Protein AF-A0A962B2A4-F1 (afdb_monomer)

Mean predicted aligned error: 11.02 Å

Sequence (130 aa):
GQNVRLASQLTGWDIDILTEEEESVRRQKEFSERSQLLMEALDVDEVIAQLLATEGFTSVEEVAYVEVDEIAGIEGFGEEMATELQTRAREFLERKEAELDQKRRDLGVSDELSKVPGISKAMLVTLGEQ

pLDDT: mean 80.17, std 13.68, range [52.62, 94.12]

Secondary structure (DSSP, 8-state):
--HHHHHHHHH--------HHHHHHHHHHHHHHHHHHHHHHHT--HHHHHHHHHHT--SHHHHHHS-HHHHHTSTT--HHHHHHHHHHHHHHHHHHHHHHHHHHHHTT--TTGGGSTT--HHHHHHHHT-

Foldseek 3Di:
DPVQVVVCVVPVDNDDDDDPVRVVVVVVVLLVVQLVQLCVQQVDDSVLSSQCVVLPDNDLVCLQPPDLVSSCVGVPRHSVNSVSSNVSSVVSVVVVQVVLVVLLVVLVQDPVVVVDPPQDSNNSSVVSVD

Nearest PDB structures (foldseek):
  5lm9-assembly1_A  TM=7.427E-01  e=1.116E-04  Escherichia coli K-12
  1u9l-assembly1_A  TM=9.483E-01  e=2.998E-03  Escherichia coli
  6gov-assembly1_A  TM=7.134E-01  e=9.187E-04  Escherichia coli O157:H7
  1wcl-assembly1_A  TM=8.133E-01  e=7.185E-03  Escherichia coli
  3m6k-assembly2_B  TM=4.751E-01  e=3.578E-01  Methanopyrus kandleri AV19

Solvent-accessible surface area (backbone atoms only — not comparable to full-atom values): 7333 Å² total; per-residue (Å²): 135,63,69,63,61,56,50,28,72,75,69,76,47,89,78,83,84,69,52,75,67,57,50,51,54,48,52,54,50,53,49,52,53,31,16,49,51,44,17,69,53,50,73,50,56,70,68,60,17,44,49,44,36,69,79,61,48,75,48,57,65,53,58,39,69,51,62,54,65,67,47,24,66,39,92,93,45,36,64,67,58,25,50,50,50,24,49,38,22,43,54,40,51,53,51,54,50,50,51,37,53,48,49,22,55,75,48,66,48,58,76,69,60,71,69,40,90,91,55,51,62,70,58,49,34,61,61,42,75,108

Radius of gyration: 20.08 Å; Cα contacts (8 Å, |Δi|>4): 107; chains: 1; bounding box: 38×46×51 Å

Structure (mmCIF, N/CA/C/O backbone):
data_AF-A0A962B2A4-F1
#
_entry.id   AF-A0A962B2A4-F1
#
loop_
_atom_site.group_PDB
_atom_site.id
_atom_site.type_symbol
_atom_si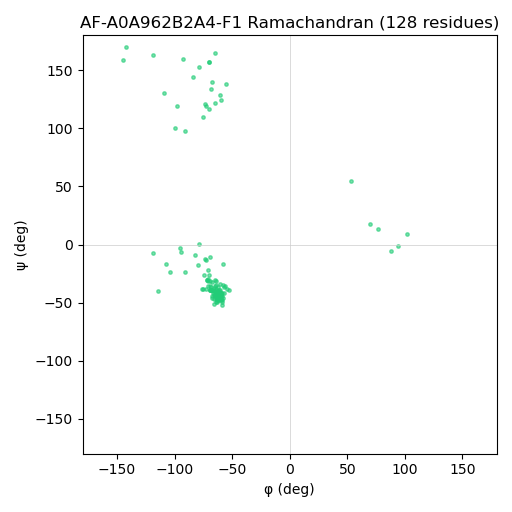te.label_atom_id
_atom_site.label_alt_id
_atom_site.label_comp_id
_atom_site.label_asym_id
_atom_site.label_entity_id
_atom_site.label_seq_id
_atom_site.pdbx_PDB_ins_code
_atom_site.Cartn_x
_atom_site.Cartn_y
_atom_site.Cartn_z
_atom_site.occupancy
_atom_site.B_iso_or_equiv
_atom_site.auth_seq_id
_atom_site.auth_comp_id
_atom_site.auth_asym_id
_atom_site.auth_atom_id
_atom_site.pdbx_PDB_model_num
ATOM 1 N N . GLY A 1 1 ? -5.601 27.975 -27.030 1.00 54.03 1 GLY A N 1
ATOM 2 C CA . GLY A 1 1 ? -6.584 28.375 -25.997 1.00 54.03 1 GLY A CA 1
ATOM 3 C C . GLY A 1 1 ? -7.992 28.737 -26.488 1.00 54.03 1 GLY A C 1
ATOM 4 O O . GLY A 1 1 ? -8.736 29.332 -25.712 1.00 54.03 1 GLY A O 1
ATOM 5 N N . GLN A 1 2 ? -8.409 28.386 -27.717 1.00 54.28 2 GLN A N 1
ATOM 6 C CA . GLN A 1 2 ? -9.796 28.603 -28.193 1.00 54.28 2 GLN A CA 1
ATOM 7 C C . GLN A 1 2 ? -10.549 27.283 -28.453 1.00 54.28 2 GLN A C 1
ATOM 9 O O . GLN A 1 2 ? -11.689 27.152 -28.025 1.00 54.28 2 GLN A O 1
ATOM 14 N N . ASN A 1 3 ? -9.886 26.270 -29.024 1.00 55.84 3 ASN A N 1
ATOM 15 C CA . ASN A 1 3 ? -10.509 24.969 -29.330 1.00 55.84 3 ASN A CA 1
ATOM 16 C C . ASN A 1 3 ? -10.797 24.102 -28.088 1.00 55.84 3 ASN A C 1
ATOM 18 O O . ASN A 1 3 ? -11.782 23.377 -28.056 1.00 55.84 3 ASN A O 1
ATOM 22 N N . VAL A 1 4 ? -9.982 24.231 -27.038 1.00 57.53 4 VAL A N 1
ATOM 23 C CA . VAL A 1 4 ? -10.106 23.468 -25.778 1.00 57.53 4 VAL A CA 1
ATOM 24 C C . VAL A 1 4 ? -11.346 23.888 -24.987 1.00 57.53 4 VAL A C 1
ATOM 26 O O . VAL A 1 4 ? -12.075 23.057 -24.459 1.00 57.53 4 VAL A O 1
ATOM 29 N N . ARG A 1 5 ? -11.633 25.197 -24.983 1.00 59.72 5 ARG A N 1
ATOM 30 C CA . ARG A 1 5 ? -12.786 25.772 -24.279 1.00 59.72 5 ARG A CA 1
ATOM 31 C C . ARG A 1 5 ? -14.110 25.378 -24.934 1.00 59.72 5 ARG A C 1
ATOM 33 O O . ARG A 1 5 ? -15.083 25.151 -24.229 1.00 59.72 5 ARG A O 1
ATOM 40 N N . LEU A 1 6 ? -14.137 25.279 -26.269 1.00 58.03 6 LEU A N 1
ATOM 41 C CA . LEU A 1 6 ? -15.318 24.807 -26.998 1.00 58.03 6 LEU A CA 1
ATOM 42 C C . LEU A 1 6 ? -15.552 23.301 -26.810 1.00 58.03 6 LEU A C 1
ATOM 44 O O . LEU A 1 6 ? -16.703 22.889 -26.723 1.00 58.03 6 LEU A O 1
ATOM 48 N N . ALA A 1 7 ? -14.490 22.492 -26.728 1.00 55.97 7 ALA A N 1
ATOM 49 C CA . ALA A 1 7 ? -14.611 21.046 -26.536 1.00 55.97 7 ALA A CA 1
ATOM 50 C C . ALA A 1 7 ? -15.167 20.688 -25.147 1.00 55.97 7 ALA A C 1
ATOM 52 O O . ALA A 1 7 ? -16.094 19.889 -25.061 1.00 55.97 7 ALA A O 1
ATOM 53 N N . SER A 1 8 ? -14.681 21.343 -24.086 1.00 56.03 8 SER A N 1
ATOM 54 C CA . SER A 1 8 ? -15.161 21.118 -22.713 1.00 56.03 8 SER A CA 1
ATOM 55 C C . SER A 1 8 ? -16.634 21.525 -22.522 1.00 56.03 8 SER A C 1
ATOM 57 O O . SER A 1 8 ? -17.400 20.815 -21.872 1.00 56.03 8 SER A O 1
ATOM 59 N N . GLN A 1 9 ? -17.090 22.596 -23.190 1.00 56.78 9 GLN A N 1
ATOM 60 C CA . GLN A 1 9 ? -18.501 23.017 -23.160 1.00 56.78 9 GLN A CA 1
ATOM 61 C C . GLN A 1 9 ? -19.459 22.072 -23.905 1.00 56.78 9 GLN A C 1
ATOM 63 O O . GLN A 1 9 ? -20.644 22.045 -23.583 1.00 56.78 9 GLN A O 1
ATOM 68 N N . LEU A 1 10 ? -18.977 21.321 -24.902 1.00 57.19 10 LEU A N 1
ATOM 69 C CA . LEU A 1 10 ? -19.804 20.410 -25.703 1.00 57.19 10 LEU A CA 1
ATOM 70 C C . LEU A 1 10 ? -19.864 18.986 -25.137 1.00 57.19 10 LEU A C 1
ATOM 72 O O . LEU A 1 10 ? -20.825 18.275 -25.426 1.00 57.19 10 LEU A O 1
ATOM 76 N N . THR A 1 11 ? -18.873 18.570 -24.343 1.00 62.84 11 THR A N 1
ATOM 77 C CA . THR A 1 11 ? -18.828 17.229 -23.738 1.00 62.84 11 THR A CA 1
ATOM 78 C C . THR A 1 11 ? -19.189 17.220 -22.255 1.00 62.84 11 THR A C 1
ATOM 80 O O . THR A 1 11 ? -19.647 16.190 -21.772 1.00 62.84 11 THR A O 1
ATOM 83 N N . GLY A 1 12 ? -19.033 18.339 -21.535 1.00 58.16 12 GLY A N 1
ATOM 84 C CA . GLY A 1 12 ? -19.261 18.413 -20.087 1.00 58.16 12 GLY A CA 1
ATOM 85 C C . GLY A 1 12 ? -18.134 17.805 -19.245 1.00 58.16 12 GLY A C 1
ATOM 86 O O . GLY A 1 12 ? -18.331 17.574 -18.058 1.00 58.16 12 GLY A O 1
ATOM 87 N N . TRP A 1 13 ? -16.977 17.523 -19.854 1.00 59.06 13 TRP A N 1
ATOM 88 C CA . TRP A 1 13 ? -15.787 17.009 -19.174 1.00 59.06 13 TRP A CA 1
ATOM 89 C C . TRP A 1 13 ? -14.726 18.118 -19.146 1.00 59.06 13 TRP A C 1
ATOM 91 O O . TRP A 1 13 ? -14.448 18.747 -20.176 1.00 59.06 13 TRP A O 1
ATOM 101 N N . ASP A 1 14 ? -14.151 18.384 -17.973 1.00 59.22 14 ASP A N 1
ATOM 102 C CA . ASP A 1 14 ? -12.985 19.259 -17.831 1.00 59.22 14 ASP A CA 1
ATOM 103 C C . ASP A 1 14 ? -11.769 18.542 -18.432 1.00 59.22 14 ASP A C 1
ATOM 105 O O . ASP A 1 14 ? -11.395 17.451 -18.005 1.00 59.22 14 ASP A O 1
ATOM 109 N N . ILE A 1 15 ? -11.200 19.113 -19.497 1.00 62.34 15 ILE A N 1
ATOM 110 C CA . ILE A 1 15 ? -10.019 18.559 -20.168 1.00 62.34 15 ILE A CA 1
ATOM 111 C C . ILE A 1 15 ? -8.803 19.341 -19.678 1.00 62.34 15 ILE A C 1
ATOM 113 O O . ILE A 1 15 ? -8.526 20.438 -20.174 1.00 62.34 15 ILE A O 1
ATOM 117 N N . ASP A 1 16 ? -8.071 18.754 -18.735 1.00 63.59 16 ASP A N 1
ATOM 118 C CA . ASP A 1 16 ? -6.769 19.252 -18.301 1.00 63.59 16 ASP A CA 1
ATOM 119 C C . ASP A 1 16 ? -5.711 18.918 -19.360 1.00 63.59 16 ASP A C 1
ATOM 121 O O . ASP A 1 16 ? -5.351 17.760 -19.574 1.00 63.59 16 ASP A O 1
ATOM 125 N N . ILE A 1 17 ? -5.219 19.940 -20.064 1.00 68.38 17 ILE A N 1
ATOM 126 C CA . ILE A 1 17 ? -4.116 19.786 -21.019 1.00 68.38 17 ILE A CA 1
ATOM 127 C C . ILE A 1 17 ? -2.815 20.028 -20.276 1.00 68.38 17 ILE A C 1
ATOM 129 O O . ILE A 1 17 ? -2.405 21.173 -20.089 1.00 68.38 17 ILE A O 1
ATOM 133 N N . LEU A 1 18 ? -2.180 18.934 -19.880 1.00 71.31 18 LEU A N 1
ATOM 134 C CA . LEU A 1 18 ? -0.814 18.939 -19.380 1.00 71.31 18 LEU A CA 1
ATOM 135 C C . LEU A 1 18 ? 0.159 18.896 -20.558 1.00 71.31 18 LEU A C 1
ATOM 137 O O . LEU A 1 18 ? -0.097 18.255 -21.581 1.00 71.31 18 LEU A O 1
ATOM 141 N N . THR A 1 19 ? 1.280 19.590 -20.415 1.00 80.25 19 THR A N 1
ATOM 142 C CA . THR A 1 19 ? 2.424 19.414 -21.311 1.00 80.25 19 THR A CA 1
ATOM 143 C C . THR A 1 19 ? 3.080 18.050 -21.070 1.00 80.25 19 THR A C 1
ATOM 145 O O . THR A 1 19 ? 2.949 17.464 -19.996 1.00 80.25 19 THR A O 1
ATOM 148 N N . GLU A 1 20 ? 3.805 17.530 -22.063 1.00 80.62 20 GLU A N 1
ATOM 149 C CA . GLU A 1 20 ? 4.531 16.251 -21.948 1.00 80.62 20 GLU A CA 1
ATOM 150 C C . GLU A 1 20 ? 5.520 16.249 -20.766 1.00 80.62 20 GLU A C 1
ATOM 152 O O . GLU A 1 20 ? 5.667 15.250 -20.064 1.00 80.62 20 GLU A O 1
ATOM 157 N N . GLU A 1 21 ? 6.140 17.399 -20.493 1.00 82.19 21 GLU A N 1
ATOM 158 C CA . GLU A 1 21 ? 7.056 17.588 -19.368 1.00 82.19 21 GLU A CA 1
ATOM 159 C C . GLU A 1 21 ? 6.331 17.510 -18.014 1.00 82.19 21 GLU A C 1
ATOM 161 O O . GLU A 1 21 ? 6.762 16.777 -17.123 1.00 82.19 21 GLU A O 1
ATOM 166 N N . GLU A 1 22 ? 5.187 18.185 -17.865 1.00 84.12 22 GLU A N 1
ATOM 167 C CA . GLU A 1 22 ? 4.369 18.125 -16.642 1.00 84.12 22 GLU A CA 1
ATOM 168 C C . GLU A 1 22 ? 3.819 16.717 -16.383 1.00 84.12 22 GLU A C 1
ATOM 170 O O . GLU A 1 22 ? 3.785 16.255 -15.241 1.00 84.12 22 GLU A O 1
ATOM 175 N N . GLU A 1 23 ? 3.417 16.010 -17.439 1.00 84.00 23 GLU A N 1
ATOM 176 C CA . GLU A 1 23 ? 2.895 14.648 -17.345 1.00 84.00 23 GLU A CA 1
ATOM 177 C C . GLU A 1 23 ? 3.991 13.651 -16.933 1.00 84.00 23 GLU A C 1
ATOM 179 O O . GLU A 1 23 ? 3.759 12.791 -16.079 1.00 84.00 23 GLU A O 1
ATOM 184 N N . SER A 1 24 ? 5.210 13.822 -17.458 1.00 83.94 24 SER A N 1
ATOM 185 C CA . SER A 1 24 ? 6.388 13.048 -17.054 1.00 83.94 24 SER A CA 1
ATOM 186 C C . SER A 1 24 ? 6.760 13.286 -15.587 1.00 83.94 24 SER A C 1
ATOM 188 O O . SER A 1 24 ? 6.983 12.328 -14.844 1.00 83.94 24 SER A O 1
ATOM 190 N N . VAL A 1 25 ? 6.797 14.548 -15.143 1.00 87.94 25 VAL A N 1
ATOM 191 C CA . VAL A 1 25 ? 7.100 14.901 -13.743 1.00 87.94 25 VAL A CA 1
ATOM 192 C C . VAL A 1 25 ? 6.049 14.324 -12.797 1.00 87.94 25 VAL A C 1
ATOM 194 O O . VAL A 1 25 ? 6.399 13.753 -11.763 1.00 87.94 25 VAL A O 1
ATOM 197 N N . ARG A 1 26 ? 4.764 14.416 -13.162 1.00 88.94 26 ARG A N 1
ATOM 198 C CA . ARG A 1 26 ? 3.673 13.824 -12.380 1.00 88.94 26 ARG A CA 1
ATOM 199 C C . ARG A 1 26 ? 3.856 12.315 -12.230 1.00 88.94 26 ARG A C 1
ATOM 201 O O . ARG A 1 26 ? 3.818 11.823 -11.108 1.00 88.94 26 ARG A O 1
ATOM 208 N N . ARG A 1 27 ? 4.108 11.592 -13.328 1.00 86.25 27 ARG A N 1
ATOM 209 C CA . ARG A 1 27 ? 4.315 10.133 -13.293 1.00 86.25 27 ARG A CA 1
ATOM 210 C C . ARG A 1 27 ? 5.492 9.734 -12.406 1.00 86.25 27 ARG A C 1
ATOM 212 O O . ARG A 1 27 ? 5.371 8.794 -11.628 1.00 86.25 27 ARG A O 1
ATOM 219 N N . GLN A 1 28 ? 6.607 10.459 -12.480 1.00 88.75 28 GLN A N 1
ATOM 220 C CA . GLN A 1 28 ? 7.775 10.167 -11.648 1.00 88.75 28 GLN A CA 1
ATOM 221 C C . GLN A 1 28 ? 7.502 10.414 -10.161 1.00 88.75 28 GLN A C 1
ATOM 223 O O . GLN A 1 28 ? 7.915 9.624 -9.312 1.00 88.75 28 GLN A O 1
ATOM 228 N N . LYS A 1 29 ? 6.770 11.487 -9.847 1.00 90.00 29 LYS A N 1
ATOM 229 C CA . LYS A 1 29 ? 6.356 11.793 -8.480 1.00 90.00 29 LYS A CA 1
A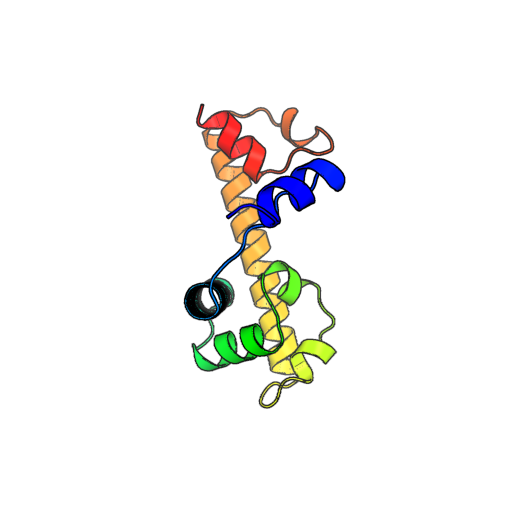TOM 230 C C . LYS A 1 29 ? 5.416 10.721 -7.928 1.00 90.00 29 LYS A C 1
ATOM 232 O O . LYS A 1 29 ? 5.686 10.194 -6.856 1.00 90.00 29 LYS A O 1
ATOM 237 N N . GLU A 1 30 ? 4.379 10.349 -8.677 1.00 88.44 30 GLU A N 1
ATOM 238 C CA . GLU A 1 30 ? 3.446 9.286 -8.281 1.00 88.44 30 GLU A CA 1
ATOM 239 C C . GLU A 1 30 ? 4.166 7.952 -8.060 1.00 88.44 30 GLU A C 1
ATOM 241 O O . GLU A 1 30 ? 3.887 7.253 -7.090 1.00 88.44 30 GLU A O 1
ATOM 246 N N . PHE A 1 31 ? 5.118 7.606 -8.929 1.00 89.94 31 PHE A N 1
ATOM 247 C CA . PHE A 1 31 ? 5.920 6.395 -8.773 1.00 89.94 31 PHE A CA 1
ATOM 248 C C . PHE A 1 31 ? 6.746 6.413 -7.481 1.00 89.94 31 PHE A C 1
ATOM 250 O O . PHE A 1 31 ? 6.747 5.431 -6.736 1.00 89.94 31 PHE A O 1
ATOM 257 N N . SER A 1 32 ? 7.417 7.532 -7.187 1.00 91.06 32 SER A N 1
ATOM 258 C CA . SER A 1 32 ? 8.193 7.683 -5.953 1.00 91.06 32 SER A CA 1
ATOM 259 C C . SER A 1 32 ? 7.303 7.637 -4.712 1.00 91.06 32 SER A C 1
ATOM 261 O O . SER A 1 32 ? 7.670 6.993 -3.735 1.00 91.06 32 SER A O 1
ATOM 263 N N . GLU A 1 33 ? 6.140 8.291 -4.743 1.00 91.81 33 GLU A N 1
ATOM 264 C CA . GLU A 1 33 ? 5.191 8.306 -3.624 1.00 91.81 33 GLU A CA 1
ATOM 265 C C . GLU A 1 33 ? 4.626 6.907 -3.352 1.00 91.81 33 GLU A C 1
ATOM 267 O O . GLU A 1 33 ? 4.591 6.474 -2.202 1.00 91.81 33 GLU A O 1
ATOM 272 N N . ARG A 1 34 ? 4.246 6.166 -4.401 1.00 91.12 34 ARG A N 1
ATOM 273 C CA . ARG A 1 34 ? 3.766 4.779 -4.282 1.00 91.12 34 ARG A CA 1
ATOM 274 C C . ARG A 1 34 ? 4.848 3.848 -3.753 1.00 91.12 34 ARG A C 1
ATOM 276 O O . ARG A 1 34 ? 4.588 3.089 -2.825 1.00 91.12 34 ARG A O 1
ATOM 283 N N . SER A 1 35 ? 6.059 3.940 -4.302 1.00 91.38 35 SER A N 1
ATOM 284 C CA . SER A 1 35 ? 7.191 3.127 -3.846 1.00 91.38 35 SER A CA 1
ATOM 285 C C . SER A 1 35 ? 7.485 3.397 -2.371 1.00 91.38 35 SER A C 1
ATOM 287 O O . SER A 1 35 ? 7.611 2.465 -1.587 1.00 91.38 35 SER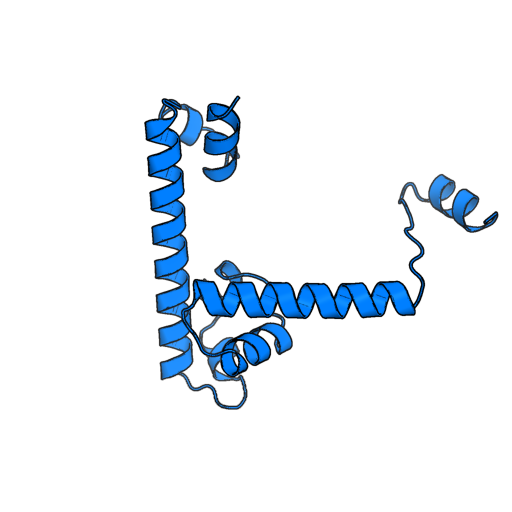 A O 1
ATOM 289 N N . GLN A 1 36 ? 7.516 4.665 -1.958 1.00 93.44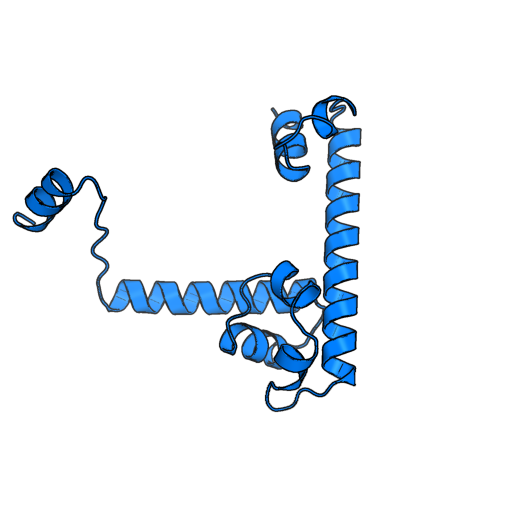 36 GLN A N 1
ATOM 290 C CA . GLN A 1 36 ? 7.746 5.019 -0.560 1.00 93.44 36 GLN A CA 1
ATOM 291 C C . GLN A 1 36 ? 6.625 4.510 0.358 1.00 93.44 36 GLN A C 1
ATOM 293 O O . GLN A 1 36 ? 6.907 3.949 1.414 1.00 93.44 36 GLN A O 1
ATOM 298 N N . LEU A 1 37 ? 5.364 4.646 -0.057 1.00 92.25 37 LEU A N 1
ATOM 299 C CA . LEU A 1 37 ? 4.214 4.156 0.702 1.00 92.25 37 LEU A CA 1
ATOM 300 C C . LEU A 1 37 ? 4.273 2.639 0.912 1.00 92.25 37 LEU A C 1
ATOM 302 O O . LEU A 1 37 ? 4.047 2.171 2.026 1.00 92.25 37 LEU A O 1
ATOM 306 N N . LEU A 1 38 ? 4.589 1.872 -0.134 1.00 92.12 38 LEU A N 1
ATOM 307 C CA . LEU A 1 38 ? 4.713 0.414 -0.046 1.00 92.12 38 LEU A CA 1
ATOM 308 C C . LEU A 1 38 ? 5.918 -0.003 0.802 1.00 92.12 38 LEU A C 1
ATOM 310 O O . LEU A 1 38 ? 5.805 -0.930 1.600 1.00 92.12 38 LEU A O 1
ATOM 314 N N . MET A 1 39 ? 7.039 0.710 0.674 1.00 94.12 39 MET A N 1
ATOM 315 C CA . MET A 1 39 ? 8.243 0.493 1.477 1.00 94.12 39 MET A CA 1
ATOM 316 C C . MET A 1 39 ? 7.950 0.646 2.975 1.00 94.12 39 MET A C 1
ATOM 318 O O . MET A 1 39 ? 8.233 -0.257 3.758 1.00 94.12 39 MET A O 1
ATOM 322 N N . GLU A 1 40 ? 7.330 1.763 3.366 1.00 91.81 40 GLU A N 1
ATOM 323 C CA . GLU A 1 40 ? 7.003 2.068 4.763 1.00 91.81 40 GLU A CA 1
ATOM 324 C C . GLU A 1 40 ? 5.904 1.152 5.322 1.00 91.81 40 GLU A C 1
ATOM 326 O O . GLU A 1 40 ? 5.967 0.739 6.481 1.00 91.81 40 GLU A O 1
ATOM 331 N N . ALA A 1 41 ? 4.889 0.821 4.520 1.00 90.94 41 ALA A N 1
ATOM 332 C CA . ALA A 1 41 ? 3.763 0.017 4.983 1.00 90.94 41 ALA A CA 1
ATOM 333 C C . ALA A 1 41 ? 4.093 -1.474 5.131 1.00 90.94 41 ALA A C 1
ATOM 335 O O . ALA A 1 41 ? 3.611 -2.113 6.068 1.00 90.94 41 ALA A O 1
ATOM 336 N N . LEU A 1 42 ? 4.891 -2.026 4.212 1.00 91.12 42 LEU A N 1
ATOM 337 C CA . LEU A 1 42 ? 5.242 -3.450 4.181 1.00 91.12 42 LEU A CA 1
ATOM 338 C C . LEU A 1 42 ? 6.565 -3.760 4.900 1.00 91.12 42 LEU A C 1
ATOM 340 O O . LEU A 1 42 ? 6.899 -4.936 5.064 1.00 91.12 42 LEU A O 1
ATOM 344 N N . ASP A 1 43 ? 7.295 -2.728 5.339 1.00 91.94 43 ASP A N 1
ATOM 345 C CA . ASP A 1 43 ? 8.623 -2.833 5.958 1.00 91.94 43 ASP A CA 1
ATOM 346 C C . ASP A 1 43 ? 9.599 -3.627 5.073 1.00 91.94 43 ASP A C 1
ATOM 348 O O . ASP A 1 43 ? 10.150 -4.664 5.455 1.00 91.94 43 ASP A O 1
ATOM 352 N N . VAL A 1 44 ? 9.725 -3.179 3.823 1.00 91.12 44 VAL A N 1
ATOM 353 C CA . VAL A 1 44 ? 10.552 -3.814 2.787 1.00 91.12 44 VAL A CA 1
ATOM 354 C C . VAL A 1 44 ? 11.638 -2.869 2.299 1.00 91.12 44 VAL A C 1
ATOM 356 O O . VAL A 1 44 ? 11.551 -1.658 2.481 1.00 91.12 44 VAL A O 1
ATOM 359 N N . ASP A 1 45 ? 12.648 -3.415 1.628 1.00 92.75 45 ASP A N 1
ATOM 360 C CA . ASP A 1 45 ? 13.689 -2.609 0.998 1.00 92.75 45 ASP A CA 1
ATOM 361 C C . ASP A 1 45 ? 13.159 -1.834 -0.222 1.00 92.75 45 ASP A C 1
ATOM 363 O O . ASP A 1 45 ? 12.209 -2.246 -0.895 1.00 92.75 45 ASP A O 1
ATOM 367 N N . GLU A 1 46 ? 13.844 -0.741 -0.568 1.00 90.81 46 GLU A N 1
ATOM 368 C CA . GLU A 1 46 ? 13.498 0.133 -1.698 1.00 90.81 46 GLU A CA 1
ATOM 369 C C . GLU A 1 46 ? 13.338 -0.637 -3.021 1.00 90.81 46 GLU A C 1
ATOM 371 O O . GLU A 1 46 ? 12.422 -0.363 -3.793 1.00 90.81 46 GLU A O 1
ATOM 376 N N . VAL A 1 47 ? 14.187 -1.640 -3.269 1.00 91.00 47 VAL A N 1
ATOM 377 C CA . VAL A 1 47 ? 14.142 -2.453 -4.496 1.00 91.00 47 VAL A CA 1
ATOM 378 C C . VAL A 1 47 ? 12.834 -3.242 -4.598 1.00 91.00 47 VAL A C 1
ATOM 380 O O . VAL A 1 47 ? 12.222 -3.279 -5.661 1.00 91.00 47 VAL A O 1
ATOM 383 N N . ILE A 1 48 ? 12.374 -3.833 -3.492 1.00 90.81 48 ILE A N 1
ATOM 384 C CA . ILE A 1 48 ? 11.122 -4.604 -3.443 1.00 90.81 48 ILE A CA 1
ATOM 385 C C . ILE A 1 48 ? 9.935 -3.668 -3.682 1.00 90.81 48 ILE A C 1
ATOM 387 O O . ILE A 1 48 ? 9.043 -3.978 -4.471 1.00 90.81 48 ILE A O 1
ATOM 391 N N . ALA A 1 49 ? 9.945 -2.492 -3.053 1.00 91.81 49 ALA A N 1
ATOM 392 C CA . ALA A 1 49 ? 8.877 -1.516 -3.211 1.00 91.81 49 ALA A CA 1
ATOM 393 C C . ALA A 1 49 ? 8.797 -0.938 -4.635 1.00 91.81 49 ALA A C 1
ATOM 395 O O . ALA A 1 49 ? 7.701 -0.780 -5.173 1.00 91.81 49 ALA A O 1
ATOM 396 N N . GLN A 1 50 ? 9.942 -0.668 -5.271 1.00 91.44 50 GLN A N 1
ATOM 397 C CA . GLN A 1 50 ? 9.994 -0.219 -6.665 1.00 91.44 50 GLN A CA 1
ATOM 398 C C . GLN A 1 50 ? 9.504 -1.298 -7.639 1.00 91.44 50 GLN A C 1
ATOM 400 O O . GLN A 1 50 ? 8.826 -0.967 -8.613 1.00 91.44 50 GLN A O 1
ATOM 405 N N . LEU A 1 51 ? 9.816 -2.575 -7.388 1.00 91.62 51 LEU A N 1
ATOM 406 C CA . LEU A 1 51 ? 9.311 -3.690 -8.197 1.00 91.62 51 LEU A CA 1
ATOM 407 C C . LEU A 1 51 ? 7.785 -3.784 -8.108 1.00 91.62 51 LEU A C 1
ATOM 409 O O . LEU A 1 51 ? 7.121 -3.783 -9.140 1.00 91.62 51 LEU A O 1
ATOM 413 N N . LEU A 1 52 ? 7.217 -3.728 -6.900 1.00 90.81 52 LEU A N 1
ATOM 414 C CA . LEU A 1 52 ? 5.762 -3.685 -6.713 1.00 90.81 52 LEU A CA 1
ATOM 415 C C . LEU A 1 52 ? 5.124 -2.473 -7.417 1.00 90.81 52 LEU A C 1
ATOM 417 O O . LEU A 1 52 ? 4.124 -2.609 -8.118 1.00 90.81 52 LEU A O 1
ATOM 421 N N . ALA A 1 53 ? 5.720 -1.285 -7.295 1.00 90.69 53 ALA A N 1
ATOM 422 C CA . ALA A 1 53 ? 5.220 -0.092 -7.979 1.00 90.69 53 ALA A CA 1
ATOM 423 C C . ALA A 1 53 ? 5.308 -0.201 -9.516 1.00 90.69 53 ALA A C 1
ATOM 425 O O . ALA A 1 53 ? 4.478 0.375 -10.221 1.00 90.69 53 ALA A O 1
ATOM 426 N N . THR A 1 54 ? 6.295 -0.937 -10.040 1.00 90.31 54 THR A N 1
ATOM 427 C CA . THR A 1 54 ? 6.479 -1.179 -11.482 1.00 90.31 54 THR A CA 1
ATOM 428 C C . THR A 1 54 ? 5.431 -2.141 -12.033 1.00 90.31 54 THR A C 1
ATOM 430 O O . THR A 1 54 ? 4.907 -1.905 -13.119 1.00 90.31 54 THR A O 1
ATOM 433 N N . GLU A 1 55 ? 5.070 -3.162 -11.257 1.00 89.94 55 GLU A N 1
ATOM 434 C CA . GLU A 1 55 ? 3.974 -4.090 -11.573 1.00 89.94 55 GLU A CA 1
ATOM 435 C C . GLU A 1 55 ? 2.591 -3.430 -11.477 1.00 89.94 55 GLU A C 1
ATOM 437 O O . GLU A 1 55 ? 1.595 -3.964 -11.959 1.00 89.94 55 GLU A O 1
ATOM 442 N N . GLY A 1 56 ? 2.530 -2.217 -10.922 1.00 88.56 56 GLY A N 1
ATOM 443 C CA . GLY A 1 56 ? 1.331 -1.388 -10.910 1.00 88.56 56 GLY A CA 1
ATOM 444 C C . GLY A 1 56 ? 0.582 -1.393 -9.585 1.00 88.56 56 GLY A C 1
ATOM 445 O O . GLY A 1 56 ? -0.500 -0.813 -9.526 1.00 88.56 56 GLY A O 1
ATOM 446 N N . PHE A 1 57 ? 1.148 -1.965 -8.519 1.00 91.00 57 PHE A N 1
ATOM 447 C CA . PHE A 1 57 ? 0.567 -1.844 -7.186 1.00 91.00 57 PHE A CA 1
ATOM 448 C C . PHE A 1 57 ? 0.601 -0.381 -6.737 1.00 91.00 57 PHE A C 1
ATOM 450 O O . PHE A 1 57 ? 1.654 0.260 -6.667 1.00 91.00 57 PHE A O 1
ATOM 457 N N . THR A 1 58 ? -0.574 0.166 -6.441 1.00 88.69 58 THR A N 1
ATOM 458 C CA . THR A 1 58 ? -0.745 1.570 -6.048 1.00 88.69 58 THR A CA 1
ATOM 459 C C . THR A 1 58 ? -1.074 1.742 -4.573 1.00 88.69 58 THR A C 1
ATOM 461 O O . THR A 1 58 ? -0.926 2.843 -4.039 1.00 88.69 58 THR A O 1
ATOM 464 N N . SER A 1 59 ? -1.508 0.667 -3.912 1.00 91.44 59 SER A N 1
ATOM 465 C CA . SER A 1 59 ? -1.958 0.681 -2.523 1.00 91.44 59 SER A CA 1
ATOM 466 C C . SER A 1 59 ? -1.582 -0.599 -1.774 1.00 91.44 59 SER A C 1
ATOM 468 O O . SER A 1 59 ? -1.340 -1.648 -2.371 1.00 91.44 59 SER A O 1
ATOM 470 N N . VAL A 1 60 ? -1.556 -0.516 -0.442 1.00 92.44 60 VAL A N 1
ATOM 471 C CA . VAL A 1 60 ? -1.297 -1.673 0.436 1.00 92.44 60 VAL A CA 1
ATOM 472 C C . VAL A 1 60 ? -2.465 -2.657 0.382 1.00 92.44 60 VAL A C 1
ATOM 474 O O . VAL A 1 60 ? -2.280 -3.864 0.498 1.00 92.44 60 VAL A O 1
ATOM 477 N N . GLU A 1 61 ? -3.673 -2.138 0.178 1.00 91.19 61 GLU A N 1
ATOM 478 C CA . GLU A 1 61 ? -4.902 -2.897 0.010 1.00 91.19 61 GLU A CA 1
ATOM 479 C C . GLU A 1 61 ? -4.830 -3.830 -1.203 1.00 91.19 61 GLU A C 1
ATOM 481 O O . GLU A 1 61 ? -5.178 -5.003 -1.084 1.00 91.19 61 GLU A O 1
ATOM 486 N N . GLU A 1 62 ? -4.323 -3.357 -2.343 1.00 91.56 62 GLU A N 1
ATOM 487 C CA . GLU A 1 62 ? -4.111 -4.214 -3.516 1.00 91.56 62 GLU A CA 1
ATOM 488 C C . GLU A 1 62 ? -3.153 -5.363 -3.186 1.00 91.56 62 GLU A C 1
ATOM 490 O O . GLU A 1 62 ? -3.489 -6.520 -3.419 1.00 91.56 62 GLU A O 1
ATOM 495 N N . VAL A 1 63 ? -2.022 -5.079 -2.532 1.00 91.44 63 VAL A N 1
ATOM 496 C CA . VAL A 1 63 ? -1.054 -6.117 -2.132 1.00 91.44 63 VAL A CA 1
ATOM 497 C C . VAL A 1 63 ? -1.665 -7.124 -1.145 1.00 91.44 63 VAL A C 1
ATOM 499 O O . VAL A 1 63 ? -1.378 -8.314 -1.220 1.00 91.44 63 VAL A O 1
ATOM 502 N N . ALA A 1 64 ? -2.534 -6.690 -0.229 1.00 92.19 64 ALA A N 1
ATOM 503 C CA . ALA A 1 64 ? -3.143 -7.561 0.780 1.00 92.19 64 ALA A CA 1
ATOM 504 C C . ALA A 1 64 ? -4.178 -8.558 0.220 1.00 92.19 64 ALA A C 1
ATOM 506 O O . ALA A 1 64 ? -4.384 -9.630 0.814 1.00 92.19 64 ALA A O 1
ATOM 507 N N . TYR A 1 65 ? -4.862 -8.189 -0.869 1.00 91.56 65 TYR A N 1
ATOM 508 C CA . TYR A 1 65 ? -6.047 -8.894 -1.376 1.00 91.56 65 TYR A CA 1
ATOM 509 C C . TYR A 1 65 ? -5.909 -9.463 -2.790 1.00 91.56 65 TYR A C 1
ATOM 511 O O . TYR A 1 65 ? -6.802 -10.190 -3.225 1.00 91.56 65 TYR A O 1
ATOM 519 N N . VAL A 1 66 ? -4.822 -9.160 -3.495 1.00 92.50 66 VAL A N 1
ATOM 520 C CA . VAL A 1 66 ? -4.491 -9.781 -4.781 1.00 92.50 66 VAL A CA 1
ATOM 521 C C . VAL A 1 66 ? -4.209 -11.283 -4.632 1.00 92.50 66 VAL A C 1
ATOM 523 O O . VAL A 1 66 ? -4.006 -11.792 -3.525 1.00 92.50 66 VAL A O 1
ATOM 526 N N . GLU A 1 67 ? -4.194 -12.027 -5.735 1.00 92.56 67 GLU A N 1
ATOM 527 C CA . GLU A 1 67 ? -3.742 -13.418 -5.719 1.00 92.56 67 GLU A CA 1
ATOM 528 C C . GLU A 1 67 ? -2.234 -13.497 -5.434 1.00 92.56 67 GLU A C 1
ATOM 530 O O . GLU A 1 67 ? -1.443 -12.701 -5.941 1.00 92.56 67 GLU A O 1
ATOM 535 N N . VAL A 1 68 ? -1.826 -14.473 -4.615 1.00 91.19 68 VAL A N 1
ATOM 536 C CA . VAL A 1 68 ? -0.408 -14.679 -4.256 1.00 91.19 68 VAL A CA 1
ATOM 537 C C . VAL A 1 68 ? 0.442 -14.897 -5.509 1.00 91.19 68 VAL A C 1
ATOM 539 O O . VAL A 1 68 ? 1.570 -14.415 -5.563 1.00 91.19 68 VAL A O 1
ATOM 542 N N . ASP A 1 69 ? -0.118 -15.554 -6.526 1.00 90.94 69 ASP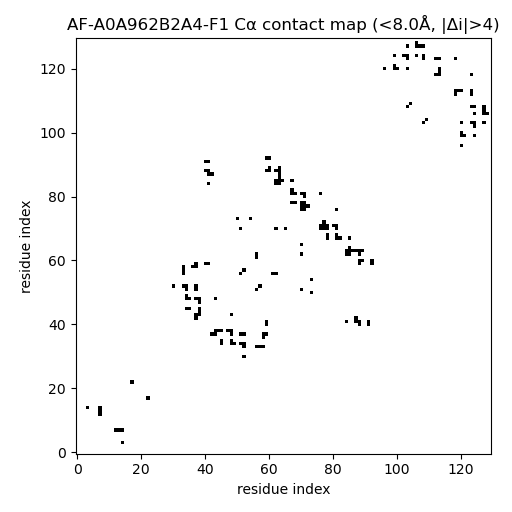 A N 1
ATOM 543 C CA . ASP A 1 69 ? 0.555 -15.852 -7.791 1.00 90.94 69 ASP A CA 1
ATOM 544 C C . ASP A 1 69 ? 0.919 -14.589 -8.589 1.00 90.94 69 ASP A C 1
ATOM 546 O O . ASP A 1 69 ? 1.949 -14.579 -9.260 1.00 90.94 69 ASP A O 1
ATOM 550 N N . GLU A 1 70 ? 0.143 -13.502 -8.488 1.00 89.75 70 GLU A N 1
ATOM 551 C CA . GLU A 1 70 ? 0.480 -12.235 -9.160 1.00 89.75 70 GLU A CA 1
ATOM 552 C C . GLU A 1 70 ? 1.718 -11.586 -8.532 1.00 89.75 70 GLU A C 1
ATOM 554 O O . GLU A 1 70 ? 2.573 -11.062 -9.239 1.00 89.75 70 GLU A O 1
ATOM 559 N N . ILE A 1 71 ? 1.863 -11.690 -7.208 1.00 90.69 71 ILE A N 1
ATOM 560 C CA . ILE A 1 71 ? 3.053 -11.208 -6.498 1.00 90.69 71 ILE A CA 1
ATOM 561 C C . ILE A 1 71 ? 4.232 -12.177 -6.696 1.00 90.69 71 ILE A C 1
ATOM 563 O O . ILE A 1 71 ? 5.374 -11.749 -6.845 1.00 90.69 71 ILE A O 1
ATOM 567 N N . ALA A 1 72 ? 3.983 -13.488 -6.704 1.00 92.19 72 ALA A N 1
ATOM 568 C CA . ALA A 1 72 ? 5.020 -14.500 -6.900 1.00 92.19 72 ALA A CA 1
ATOM 569 C C . ALA A 1 72 ? 5.556 -14.534 -8.342 1.00 92.19 72 ALA A C 1
ATOM 571 O O . ALA A 1 72 ? 6.668 -15.007 -8.565 1.00 92.19 72 ALA A O 1
ATOM 572 N N . GLY A 1 73 ? 4.782 -14.036 -9.312 1.00 88.12 73 GLY A N 1
ATOM 573 C CA . GLY A 1 73 ? 5.182 -13.909 -10.713 1.00 88.12 73 GLY A CA 1
ATOM 574 C C . GLY A 1 73 ? 6.196 -12.795 -10.986 1.00 88.12 73 GLY A C 1
ATOM 575 O O . GLY A 1 73 ? 6.792 -12.777 -12.065 1.00 88.12 73 GLY A O 1
ATOM 576 N N . ILE A 1 74 ? 6.418 -11.893 -10.026 1.00 88.81 74 ILE A N 1
ATOM 577 C CA . ILE A 1 74 ? 7.385 -10.797 -10.133 1.00 88.81 74 ILE A CA 1
ATOM 578 C C . ILE A 1 74 ? 8.805 -11.372 -10.128 1.00 88.81 74 ILE A C 1
ATOM 580 O O . ILE A 1 74 ? 9.151 -12.224 -9.308 1.00 88.81 74 ILE A O 1
ATOM 584 N N . GLU A 1 75 ? 9.661 -10.905 -11.038 1.00 86.06 75 GLU A N 1
ATOM 585 C CA . GLU A 1 75 ? 11.038 -11.394 -11.117 1.00 86.06 75 GLU A CA 1
ATOM 586 C C . GLU A 1 75 ? 11.794 -11.142 -9.800 1.00 86.06 75 GLU A C 1
ATOM 588 O O . GLU A 1 75 ? 11.889 -10.017 -9.311 1.00 86.06 75 GLU A O 1
ATOM 593 N N . GLY A 1 76 ? 12.351 -12.210 -9.224 1.00 82.81 76 GLY A N 1
ATOM 594 C CA . GLY A 1 76 ? 13.052 -12.163 -7.938 1.00 82.81 76 GLY A CA 1
ATOM 595 C C . GLY A 1 76 ? 12.147 -12.364 -6.722 1.00 82.81 76 GLY A C 1
ATOM 596 O O . GLY A 1 76 ? 12.665 -12.506 -5.615 1.00 82.81 76 GLY A O 1
ATOM 597 N N . PHE A 1 77 ? 10.830 -12.438 -6.919 1.00 87.31 77 PHE A N 1
ATOM 598 C CA . PHE A 1 77 ? 9.882 -12.846 -5.894 1.00 87.31 77 PHE A CA 1
ATOM 599 C C . PHE A 1 77 ? 9.645 -14.358 -6.013 1.00 87.31 77 PHE A C 1
ATOM 601 O O . PHE A 1 77 ? 9.939 -14.998 -7.023 1.00 87.31 77 PHE A O 1
ATOM 608 N N . GLY A 1 78 ? 9.156 -14.957 -4.934 1.00 90.12 78 GLY A N 1
ATOM 609 C CA . GLY A 1 78 ? 8.716 -16.348 -4.905 1.00 90.12 78 GLY A CA 1
ATOM 610 C C . GLY A 1 78 ? 7.480 -16.477 -4.026 1.00 90.12 78 GLY A C 1
ATOM 611 O O . GLY A 1 78 ? 7.137 -15.536 -3.312 1.00 90.12 78 GLY A O 1
ATOM 612 N N . GLU A 1 79 ? 6.825 -17.639 -4.041 1.00 90.88 79 GLU A N 1
ATOM 613 C CA . GLU A 1 79 ? 5.575 -17.878 -3.293 1.00 90.88 79 GLU A CA 1
ATOM 614 C C . GLU A 1 79 ? 5.694 -17.563 -1.791 1.00 90.88 79 GLU A C 1
ATOM 616 O O . GLU A 1 79 ? 4.770 -17.010 -1.191 1.00 90.88 79 GLU A O 1
ATOM 621 N N . GLU A 1 80 ? 6.842 -17.873 -1.181 1.00 91.12 80 GLU A N 1
ATOM 622 C CA . GLU A 1 80 ? 7.101 -17.602 0.238 1.00 91.12 80 GLU A CA 1
ATOM 623 C C . GLU A 1 80 ? 7.138 -16.094 0.523 1.00 91.12 80 GLU A C 1
ATOM 625 O O . GLU A 1 80 ? 6.398 -15.610 1.379 1.00 91.12 80 GLU A O 1
ATOM 630 N N . MET A 1 81 ? 7.925 -15.342 -0.255 1.00 90.31 81 MET A N 1
ATOM 631 C CA . MET A 1 81 ? 8.014 -13.885 -0.130 1.00 90.31 81 MET A CA 1
ATOM 632 C C . MET A 1 81 ? 6.675 -13.218 -0.456 1.00 90.31 81 MET A C 1
ATOM 634 O O . MET A 1 81 ? 6.258 -12.307 0.251 1.00 90.31 81 MET A O 1
ATOM 638 N N . ALA A 1 82 ? 5.965 -13.690 -1.479 1.00 92.62 82 ALA A N 1
ATOM 639 C CA . ALA A 1 82 ? 4.647 -13.183 -1.833 1.00 92.62 82 ALA A CA 1
ATOM 640 C C . ALA A 1 82 ? 3.653 -13.340 -0.674 1.00 92.62 82 ALA A C 1
ATOM 642 O O . ALA A 1 82 ? 2.988 -12.381 -0.283 1.00 92.62 82 ALA A O 1
ATOM 643 N N . THR A 1 83 ? 3.605 -14.527 -0.066 1.00 93.31 83 THR A N 1
ATOM 644 C CA . THR A 1 83 ? 2.744 -14.805 1.093 1.00 93.31 83 THR A CA 1
ATOM 645 C C . THR A 1 83 ? 3.124 -13.948 2.303 1.00 93.31 83 THR A C 1
ATOM 647 O O . THR A 1 83 ? 2.248 -13.441 3.012 1.00 93.31 83 THR A O 1
ATOM 650 N N . GLU A 1 84 ? 4.421 -13.751 2.539 1.00 93.06 84 GLU A N 1
ATOM 651 C CA . GLU A 1 84 ? 4.915 -12.884 3.608 1.00 93.06 84 GLU A CA 1
ATOM 652 C C . GLU A 1 84 ? 4.489 -11.427 3.392 1.00 93.06 84 GLU A C 1
ATOM 654 O O . GLU A 1 84 ? 3.934 -10.809 4.302 1.00 93.06 84 GLU A O 1
ATOM 659 N N . LEU A 1 85 ? 4.661 -10.897 2.178 1.00 92.25 85 LEU A N 1
ATOM 660 C CA . LEU A 1 85 ? 4.244 -9.541 1.821 1.00 92.25 85 LEU A CA 1
ATOM 661 C C . LEU A 1 85 ? 2.741 -9.340 2.009 1.00 92.25 85 LEU A C 1
ATOM 663 O O . LEU A 1 85 ? 2.334 -8.338 2.595 1.00 92.25 85 LEU A O 1
ATOM 667 N N . GLN A 1 86 ? 1.914 -10.305 1.594 1.00 93.62 86 GLN A N 1
ATOM 668 C CA . GLN A 1 86 ? 0.470 -10.245 1.839 1.00 93.62 86 GLN A CA 1
ATOM 669 C C . GLN A 1 86 ? 0.13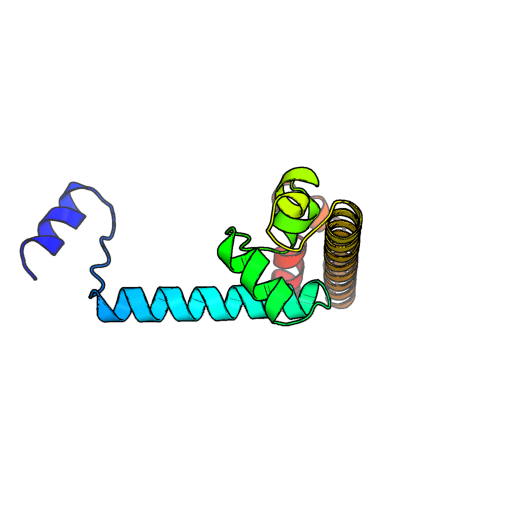7 -10.224 3.329 1.00 93.62 86 GLN A C 1
ATOM 671 O O . GLN A 1 86 ? -0.757 -9.494 3.760 1.00 93.62 86 GLN A O 1
ATOM 676 N N . THR A 1 87 ? 0.847 -11.024 4.122 1.00 93.94 87 THR A N 1
ATOM 677 C CA . THR A 1 87 ? 0.640 -11.089 5.572 1.00 93.94 87 THR A CA 1
ATOM 678 C C . THR A 1 87 ? 0.960 -9.740 6.208 1.00 93.94 87 THR A C 1
ATOM 680 O O . THR A 1 87 ? 0.112 -9.178 6.899 1.00 93.94 87 THR A O 1
ATOM 683 N N . ARG A 1 88 ? 2.119 -9.156 5.885 1.00 93.50 88 ARG A N 1
ATOM 684 C CA . ARG A 1 88 ? 2.516 -7.827 6.373 1.00 93.50 88 ARG A CA 1
ATOM 685 C C . ARG A 1 88 ? 1.558 -6.728 5.917 1.00 93.50 88 ARG A C 1
ATOM 687 O O . ARG A 1 88 ? 1.220 -5.846 6.704 1.00 93.50 88 ARG A O 1
ATOM 694 N N . ALA A 1 89 ? 1.072 -6.802 4.679 1.00 93.62 89 ALA A N 1
ATOM 695 C CA . ALA A 1 89 ? 0.073 -5.875 4.157 1.00 93.62 89 ALA A CA 1
ATOM 696 C C . ALA A 1 89 ? -1.219 -5.921 4.987 1.00 93.62 89 ALA A C 1
ATOM 698 O O . ALA A 1 89 ? -1.718 -4.881 5.415 1.00 93.62 89 ALA A O 1
ATOM 699 N N . ARG A 1 90 ? -1.735 -7.121 5.283 1.00 93.12 90 ARG A N 1
ATOM 700 C CA . ARG A 1 90 ? -2.932 -7.297 6.124 1.00 93.12 90 ARG A CA 1
ATOM 701 C C . ARG A 1 90 ? -2.709 -6.792 7.544 1.00 93.12 90 ARG A C 1
ATOM 703 O O . ARG A 1 90 ? -3.532 -6.034 8.043 1.00 93.12 90 ARG A O 1
ATOM 710 N N . GLU A 1 91 ? -1.578 -7.124 8.158 1.00 93.50 91 GLU A N 1
ATOM 711 C CA . GLU A 1 91 ? -1.223 -6.632 9.493 1.00 93.50 91 GLU A CA 1
ATOM 712 C C . GLU A 1 91 ? -1.115 -5.101 9.538 1.00 93.50 91 GLU A C 1
ATOM 714 O O . GLU A 1 91 ? -1.536 -4.466 10.507 1.00 93.50 91 GLU A O 1
ATOM 719 N N . PHE A 1 92 ? -0.571 -4.470 8.494 1.00 92.88 92 PHE A N 1
ATOM 720 C CA . PHE A 1 92 ? -0.548 -3.014 8.379 1.00 92.88 92 PHE A CA 1
ATOM 721 C C . PHE A 1 92 ? -1.963 -2.426 8.322 1.00 92.88 92 PHE A C 1
ATOM 723 O O . PHE A 1 92 ? -2.254 -1.466 9.038 1.00 92.88 92 PHE A O 1
ATOM 730 N N . LEU A 1 93 ? -2.853 -3.010 7.514 1.00 90.75 93 LEU A N 1
ATOM 731 C CA . LEU A 1 93 ? -4.241 -2.558 7.405 1.00 90.75 93 LEU A CA 1
ATOM 732 C C . LEU A 1 93 ? -5.001 -2.722 8.722 1.00 90.75 93 LEU A C 1
ATOM 734 O O . LEU A 1 93 ? -5.688 -1.791 9.138 1.00 90.75 93 LEU A O 1
ATOM 738 N N . GLU A 1 94 ? -4.828 -3.848 9.413 1.00 90.00 94 GLU A N 1
ATOM 739 C CA . GLU A 1 94 ? -5.435 -4.095 10.723 1.00 90.00 94 GLU A CA 1
ATOM 740 C C . GLU A 1 94 ? -4.942 -3.093 11.775 1.00 90.00 94 GLU A C 1
ATOM 742 O O . GLU A 1 94 ? -5.746 -2.522 12.516 1.00 90.00 94 GLU A O 1
ATOM 747 N N . ARG A 1 95 ? -3.631 -2.813 11.817 1.00 89.75 95 ARG A N 1
ATOM 748 C CA . ARG A 1 95 ? -3.066 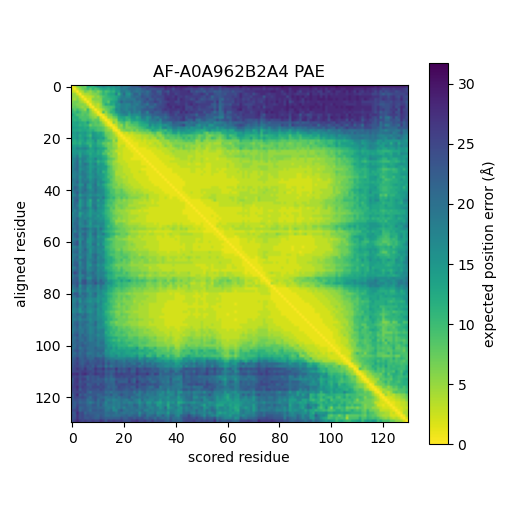-1.786 12.709 1.00 89.75 95 ARG A CA 1
ATOM 749 C C . ARG A 1 95 ? -3.633 -0.405 12.402 1.00 89.75 95 ARG A C 1
ATOM 751 O O . ARG A 1 95 ? -4.080 0.286 13.314 1.00 89.75 95 ARG A O 1
ATOM 758 N N . LYS A 1 96 ? -3.664 -0.019 11.12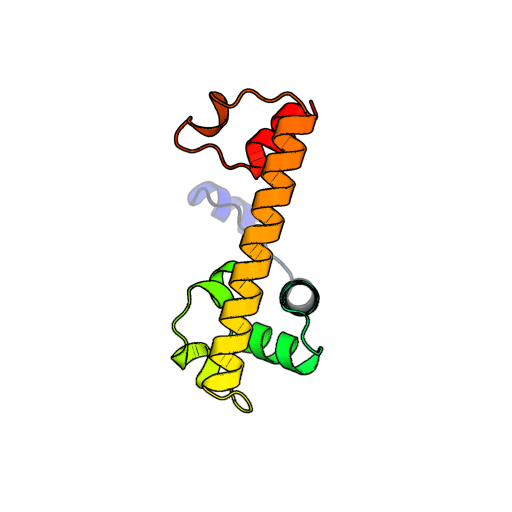6 1.00 86.94 96 LYS A N 1
ATOM 759 C CA . LYS A 1 96 ? -4.214 1.264 10.673 1.00 86.94 96 LYS A CA 1
ATOM 760 C C . LYS A 1 96 ? -5.696 1.390 11.023 1.00 86.94 96 LYS A C 1
ATOM 762 O O . LYS A 1 96 ? -6.142 2.446 11.466 1.00 86.94 96 LYS A O 1
ATOM 767 N N . GLU A 1 97 ? -6.465 0.318 10.865 1.00 85.06 97 GLU A N 1
ATOM 768 C CA . GLU A 1 97 ? -7.876 0.281 11.239 1.00 85.06 97 GLU A CA 1
ATOM 769 C C . GLU A 1 97 ? -8.068 0.427 12.755 1.00 85.06 97 GLU A C 1
ATOM 771 O O . GLU A 1 97 ? -8.909 1.217 13.191 1.00 85.06 97 GLU A O 1
ATOM 776 N N . ALA A 1 98 ? -7.258 -0.268 13.557 1.00 84.94 98 ALA A N 1
ATOM 777 C CA . ALA A 1 98 ? -7.275 -0.153 15.012 1.00 84.94 98 ALA A CA 1
ATOM 778 C C . ALA A 1 98 ? -6.8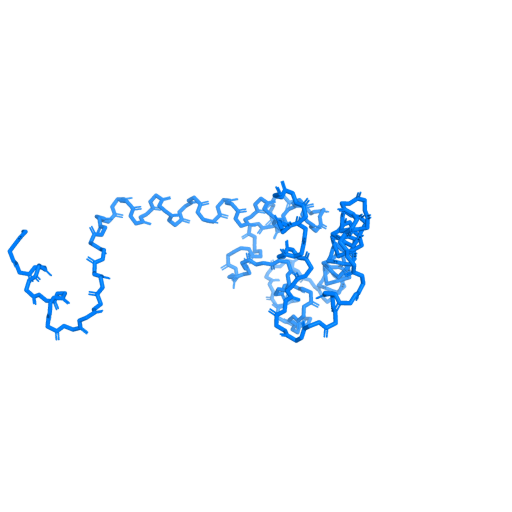92 1.259 15.489 1.00 84.94 98 ALA A C 1
ATOM 780 O O . ALA A 1 98 ? -7.529 1.794 16.397 1.00 84.94 98 ALA A O 1
ATOM 781 N N . GLU A 1 99 ? -5.901 1.897 14.860 1.00 84.88 99 GLU A N 1
ATOM 782 C CA . GLU A 1 99 ? -5.527 3.288 15.139 1.00 84.88 99 GLU A CA 1
ATOM 783 C C . GLU A 1 99 ? -6.657 4.266 14.811 1.00 84.88 99 GLU A C 1
ATOM 785 O O . GLU A 1 99 ? -6.943 5.170 15.599 1.00 84.88 99 GLU A O 1
ATOM 790 N N . LEU A 1 100 ? -7.324 4.089 13.666 1.00 80.38 100 LEU A N 1
ATOM 791 C CA . LEU A 1 100 ? -8.475 4.910 13.286 1.00 80.38 100 LEU A CA 1
ATOM 792 C C . LEU A 1 100 ? -9.643 4.724 14.259 1.00 80.38 100 LEU A C 1
ATOM 794 O O . LEU A 1 100 ? -10.281 5.704 14.644 1.00 80.38 100 LEU A O 1
ATOM 798 N N . ASP A 1 101 ? -9.907 3.495 14.700 1.00 78.88 101 ASP A N 1
ATOM 799 C CA . ASP A 1 101 ? -10.927 3.223 15.714 1.00 78.88 101 ASP A CA 1
ATOM 800 C C . ASP A 1 101 ? -10.574 3.828 17.077 1.00 78.88 101 ASP A C 1
ATOM 802 O O . ASP A 1 101 ? -11.459 4.357 17.755 1.00 78.88 101 ASP A O 1
ATOM 806 N N . GLN A 1 102 ? -9.303 3.790 17.482 1.00 80.00 102 GLN A N 1
ATOM 807 C CA . GLN A 1 102 ? -8.865 4.417 18.726 1.00 80.00 102 GLN A CA 1
ATOM 808 C C . GLN A 1 102 ? -9.010 5.939 18.649 1.00 80.00 102 GLN A C 1
ATOM 810 O O . GLN A 1 102 ? -9.637 6.525 19.527 1.00 80.00 102 GLN A O 1
ATOM 815 N N . LYS A 1 103 ? -8.554 6.568 17.557 1.00 76.62 103 LYS A N 1
ATOM 816 C CA . LYS A 1 103 ? -8.748 8.008 17.320 1.00 76.62 103 LYS A CA 1
ATOM 817 C C . LYS A 1 103 ? -10.225 8.389 17.330 1.00 76.62 103 LYS A C 1
ATOM 819 O O . LYS A 1 103 ? -10.593 9.386 17.940 1.00 76.62 103 LYS A O 1
ATOM 824 N N . ARG A 1 104 ? -11.094 7.577 16.720 1.00 76.00 104 ARG A N 1
ATOM 825 C CA . ARG A 1 104 ? -12.547 7.791 16.759 1.00 76.00 104 ARG A CA 1
ATOM 826 C C . ARG A 1 104 ? -13.077 7.818 18.196 1.00 76.00 104 ARG A C 1
ATOM 828 O O . ARG A 1 104 ? -13.878 8.688 18.536 1.00 76.00 104 ARG A O 1
ATOM 835 N N . ARG A 1 105 ? -12.652 6.859 19.024 1.00 74.50 105 ARG A N 1
ATOM 836 C CA . ARG A 1 105 ? -13.052 6.770 20.437 1.00 74.50 105 ARG A CA 1
ATOM 837 C C . ARG A 1 105 ? -12.514 7.939 21.255 1.00 74.50 105 ARG A C 1
ATOM 839 O O . ARG A 1 105 ? -13.264 8.496 22.051 1.00 74.50 105 ARG A O 1
ATOM 846 N N . ASP A 1 106 ? -11.264 8.329 21.028 1.00 74.81 106 ASP A N 1
ATOM 847 C CA . ASP A 1 106 ? -10.622 9.455 21.715 1.00 74.81 106 ASP A CA 1
ATOM 848 C C . ASP A 1 106 ? -11.314 10.787 21.386 1.00 74.81 106 ASP A C 1
ATOM 850 O O . ASP A 1 106 ? -11.475 11.637 22.260 1.00 74.81 106 ASP A O 1
ATOM 854 N N . LEU A 1 107 ? -11.803 10.940 20.151 1.00 74.69 107 LEU A N 1
ATOM 855 C CA . LEU A 1 107 ? -12.590 12.092 19.700 1.00 74.69 107 LEU A CA 1
ATOM 856 C C . LEU A 1 107 ? -14.065 12.042 20.145 1.00 74.69 107 LEU A C 1
ATOM 858 O O . LEU A 1 107 ? -14.840 12.940 19.827 1.00 74.69 107 LEU A O 1
ATOM 862 N N . GLY A 1 108 ? -14.487 11.007 20.880 1.00 67.38 108 GLY A N 1
ATOM 863 C CA . GLY A 1 108 ? -15.847 10.900 21.420 1.00 67.38 108 GLY A CA 1
ATOM 864 C C . GLY A 1 108 ? -16.934 10.654 20.367 1.00 67.38 108 GLY A C 1
ATOM 865 O O . GLY A 1 108 ? -18.119 10.855 20.643 1.00 67.38 108 GLY A O 1
ATOM 866 N N . VAL A 1 109 ? -16.560 10.212 19.164 1.00 68.50 109 VAL A N 1
ATOM 867 C CA . VAL A 1 109 ? -17.511 9.930 18.085 1.00 68.50 109 VAL A CA 1
ATOM 868 C C . VAL A 1 109 ? -18.276 8.643 18.406 1.00 68.50 109 VAL A C 1
ATOM 870 O O . VAL A 1 109 ? -17.693 7.564 18.530 1.00 68.50 109 VAL A O 1
ATOM 873 N N . SER A 1 110 ? -19.601 8.767 18.535 1.00 63.66 110 SER A N 1
ATOM 874 C CA . SER A 1 110 ? -20.504 7.679 18.936 1.00 63.66 110 SER A CA 1
ATOM 875 C C . SER A 1 110 ? -20.386 6.438 18.042 1.00 63.66 110 SER A C 1
ATOM 877 O O . SER A 1 110 ? -20.389 6.534 16.813 1.00 63.66 110 SER A O 1
ATOM 879 N N . ASP A 1 111 ? -20.390 5.256 18.667 1.00 63.81 111 ASP A N 1
ATOM 880 C CA . ASP A 1 111 ? -20.398 3.935 18.014 1.00 63.81 111 ASP A CA 1
ATOM 881 C C . ASP A 1 111 ? -21.602 3.713 17.081 1.00 63.81 111 ASP A C 1
ATOM 883 O O . ASP A 1 111 ? -21.609 2.797 16.256 1.00 63.81 111 ASP A O 1
ATOM 887 N N . GLU A 1 112 ? -22.645 4.532 17.202 1.00 61.06 112 GLU A N 1
ATOM 888 C CA . GLU A 1 112 ? -23.799 4.494 16.304 1.00 61.06 112 GLU A CA 1
ATOM 889 C C . GLU A 1 112 ? -23.456 5.023 14.907 1.00 61.06 112 GLU A C 1
ATOM 891 O O . GLU A 1 112 ? -23.967 4.505 13.915 1.00 61.06 112 GLU A O 1
ATOM 896 N N . LEU A 1 113 ? -22.525 5.978 14.808 1.00 59.25 113 LEU A N 1
ATOM 897 C CA . LEU A 1 113 ? -22.098 6.559 13.534 1.00 59.25 113 LEU A CA 1
ATOM 898 C C . LEU A 1 113 ? -21.210 5.601 12.729 1.00 59.25 113 LEU A C 1
ATOM 900 O O . LEU A 1 113 ? -21.247 5.624 11.502 1.00 59.25 113 LEU A O 1
ATOM 904 N N . SER A 1 114 ? -20.497 4.680 13.392 1.00 56.25 114 SER A N 1
ATOM 905 C CA . SER A 1 114 ? -19.749 3.612 12.707 1.00 56.25 114 SER A CA 1
ATOM 906 C C . SER A 1 114 ? -20.631 2.513 12.121 1.00 56.25 114 SER A C 1
ATOM 908 O O . SER A 1 114 ? -20.144 1.680 11.365 1.00 56.25 114 SER A O 1
ATOM 910 N N . LYS A 1 115 ? -21.918 2.479 12.480 1.00 63.09 115 LYS A N 1
ATOM 911 C CA . LYS A 1 115 ? -22.895 1.517 11.946 1.00 63.09 115 LYS A CA 1
ATOM 912 C C . LYS A 1 115 ? -23.688 2.085 10.772 1.00 63.09 115 LYS A C 1
ATOM 914 O O . LYS A 1 115 ? -24.518 1.376 10.207 1.00 63.09 115 LYS A O 1
ATOM 919 N N . VAL A 1 116 ? -23.456 3.350 10.415 1.00 65.25 116 VAL A N 1
ATOM 920 C CA . VAL A 1 116 ? -24.117 3.979 9.275 1.00 65.25 116 VAL A CA 1
ATOM 921 C C . VAL A 1 116 ? -23.505 3.417 7.985 1.00 65.25 116 VAL A C 1
ATOM 923 O O . VAL A 1 116 ? -22.295 3.543 7.777 1.00 65.25 116 VAL A O 1
ATOM 926 N N . PRO A 1 117 ? -24.311 2.798 7.104 1.00 54.00 117 PRO A N 1
ATOM 927 C CA . PRO A 1 117 ? -23.815 2.276 5.839 1.00 54.00 117 PRO A CA 1
ATOM 928 C C . PRO A 1 117 ? -23.234 3.411 4.988 1.00 54.00 117 PRO A C 1
ATOM 930 O O . PRO A 1 117 ? -23.897 4.422 4.765 1.00 54.00 117 PRO A O 1
ATOM 933 N N . GLY A 1 118 ? -22.007 3.232 4.497 1.00 64.44 118 GLY A N 1
ATOM 934 C CA . GLY A 1 118 ? -21.333 4.195 3.618 1.00 64.44 118 GLY A CA 1
ATOM 935 C C . GLY A 1 118 ? -20.414 5.200 4.318 1.00 64.44 118 GLY A C 1
ATOM 936 O O . GLY A 1 118 ? -19.777 5.987 3.625 1.00 64.44 118 GLY A O 1
ATOM 937 N N . ILE A 1 119 ? -20.292 5.167 5.650 1.00 64.94 119 ILE A N 1
ATOM 938 C CA . ILE A 1 119 ? -19.313 5.991 6.371 1.00 64.94 119 ILE A CA 1
ATOM 939 C C . ILE A 1 119 ? -18.064 5.159 6.682 1.00 64.94 119 ILE A C 1
ATOM 941 O O . ILE A 1 119 ? -18.135 4.155 7.390 1.00 64.94 119 ILE A O 1
ATOM 945 N N . SER A 1 120 ? -16.906 5.582 6.168 1.00 68.38 120 SER A N 1
ATOM 946 C CA . SER A 1 120 ? -15.625 4.956 6.508 1.00 68.38 120 SER A CA 1
ATOM 947 C C . SER A 1 120 ? -15.120 5.436 7.872 1.00 68.38 120 SER A C 1
ATOM 949 O O . SER A 1 120 ? -15.390 6.560 8.300 1.00 68.38 120 SER A O 1
ATOM 951 N N . LYS A 1 121 ? -14.327 4.603 8.556 1.00 65.75 121 LYS A N 1
ATOM 952 C CA . LYS A 1 121 ? -13.690 4.970 9.835 1.00 65.75 121 LYS A CA 1
ATOM 953 C C . LYS A 1 121 ? -12.825 6.229 9.712 1.00 65.75 121 LYS A C 1
ATOM 955 O O . LYS A 1 121 ? -12.853 7.069 10.604 1.00 65.75 121 LYS A O 1
ATOM 960 N N . ALA A 1 122 ? -12.146 6.408 8.577 1.00 64.19 122 ALA A N 1
ATOM 961 C CA . ALA A 1 122 ? -11.400 7.629 8.272 1.00 64.19 122 ALA A CA 1
ATOM 962 C C . ALA A 1 122 ? -12.305 8.875 8.252 1.00 64.19 122 ALA A C 1
ATOM 964 O O . ALA A 1 122 ? -11.955 9.897 8.832 1.00 64.19 122 ALA A O 1
ATOM 965 N N . MET A 1 123 ? -13.502 8.771 7.665 1.00 63.59 123 MET A N 1
ATOM 966 C CA . MET A 1 123 ? -14.471 9.869 7.606 1.00 63.59 123 MET A CA 1
ATOM 967 C C . MET A 1 123 ? -15.037 10.230 8.990 1.00 63.59 123 MET A C 1
ATOM 969 O O . MET A 1 123 ? -15.304 11.398 9.256 1.00 63.59 123 MET A O 1
ATOM 973 N N . LEU A 1 124 ? -15.175 9.249 9.892 1.00 63.38 124 LEU A N 1
ATOM 974 C CA . LEU A 1 124 ? -15.610 9.470 11.279 1.00 63.38 124 LEU A CA 1
ATOM 975 C C . LEU A 1 124 ? -14.563 10.201 12.116 1.00 63.38 124 LEU A C 1
ATOM 977 O O . LEU A 1 124 ? -14.930 11.062 12.908 1.00 63.38 124 LEU A O 1
ATOM 981 N N . VAL A 1 125 ? -13.280 9.878 11.933 1.00 61.66 125 VAL A N 1
ATOM 982 C CA . VAL A 1 125 ? -12.177 10.592 12.594 1.00 61.66 125 VAL A CA 1
ATOM 983 C C . VAL A 1 125 ? -12.158 12.054 12.146 1.00 61.66 125 VAL A C 1
ATOM 985 O O . VAL A 1 125 ? -12.177 12.939 12.991 1.00 61.66 125 VAL A O 1
ATOM 988 N N . THR A 1 126 ? -12.240 12.321 10.838 1.00 65.69 126 THR A N 1
ATOM 989 C CA . THR A 1 126 ? -12.296 13.697 10.310 1.00 65.69 126 THR A CA 1
ATOM 990 C C . THR A 1 126 ? -13.510 14.483 10.817 1.00 65.69 126 THR A C 1
ATOM 992 O O . THR A 1 126 ? -13.415 15.688 11.024 1.00 65.69 126 THR A O 1
ATOM 995 N N . LEU A 1 127 ? -14.652 13.821 11.035 1.00 61.50 127 LEU A N 1
ATOM 996 C CA . LEU A 1 127 ? -15.852 14.462 11.581 1.00 61.50 127 LEU A CA 1
ATOM 997 C C . LEU A 1 127 ? -15.714 14.804 13.075 1.00 61.50 127 LEU A C 1
ATOM 999 O O . LEU A 1 127 ? -16.331 15.759 13.528 1.00 61.50 127 LEU A O 1
ATOM 1003 N N . GLY A 1 128 ? -14.937 14.023 13.832 1.00 59.62 128 GLY A N 1
ATOM 1004 C CA . GLY A 1 128 ? -14.669 14.268 15.252 1.00 59.62 128 GLY A CA 1
ATOM 1005 C C . GLY A 1 128 ? -13.604 15.337 15.520 1.00 59.62 128 GLY A C 1
ATOM 1006 O O . GLY A 1 128 ? -13.526 15.842 16.635 1.00 59.62 128 GLY A O 1
ATOM 1007 N N . GLU A 1 129 ? -12.783 15.679 14.523 1.00 63.25 129 GLU A N 1
ATOM 1008 C CA . GLU A 1 129 ? -11.788 16.762 14.601 1.00 63.25 129 GLU A CA 1
ATOM 1009 C C . GLU A 1 129 ? -12.378 18.165 14.333 1.00 63.25 129 GLU A C 1
ATOM 1011 O O . GLU A 1 129 ? -11.677 19.159 14.536 1.00 63.25 129 GLU A O 1
ATOM 1016 N N . GLN A 1 130 ? -13.637 18.258 13.878 1.00 52.62 130 GLN A N 1
ATOM 1017 C CA . GLN A 1 130 ? -14.373 19.520 13.687 1.00 52.62 130 GLN A CA 1
ATOM 1018 C C . GLN A 1 130 ? -15.203 19.895 14.916 1.00 52.62 130 GLN A C 1
ATOM 1020 O O . GLN A 1 130 ? -15.220 21.105 15.245 1.00 52.62 130 GLN A O 1
#